Protein AF-A0A7S4JCY1-F1 (afdb_monomer_lite)

Structure (mmCIF, N/CA/C/O backbone):
data_AF-A0A7S4JCY1-F1
#
_entry.id   AF-A0A7S4JCY1-F1
#
loop_
_atom_site.group_PDB
_atom_site.id
_atom_site.type_symbol
_atom_site.label_atom_id
_atom_site.label_alt_id
_atom_site.label_comp_id
_atom_site.label_asym_id
_atom_site.label_entity_id
_atom_site.label_seq_id
_atom_site.pdbx_PDB_ins_code
_atom_site.Cartn_x
_atom_site.Cartn_y
_atom_site.Cartn_z
_atom_site.occupancy
_atom_site.B_iso_or_equiv
_atom_site.auth_seq_id
_atom_site.auth_comp_id
_atom_site.auth_asym_id
_atom_site.auth_atom_id
_atom_site.pdbx_PDB_model_num
ATOM 1 N N . GLY A 1 1 ? 4.802 4.416 25.423 1.00 54.56 1 GLY A N 1
ATOM 2 C CA . GLY A 1 1 ? 5.610 4.887 24.282 1.00 54.56 1 GLY A CA 1
ATOM 3 C C . GLY A 1 1 ? 6.240 6.203 24.664 1.00 54.56 1 GLY A C 1
ATOM 4 O O . GLY A 1 1 ? 5.515 7.076 25.119 1.00 54.56 1 GLY A O 1
ATOM 5 N N . SER A 1 2 ? 7.565 6.316 24.578 1.00 53.69 2 SER A N 1
ATOM 6 C CA . SER A 1 2 ? 8.305 7.545 24.888 1.00 53.69 2 SER A CA 1
ATOM 7 C C . SER A 1 2 ? 7.840 8.673 23.962 1.00 53.69 2 SER A C 1
ATOM 9 O O . SER A 1 2 ? 7.997 8.566 22.747 1.00 53.69 2 SER A O 1
ATOM 11 N N . GLY A 1 3 ? 7.210 9.702 24.529 1.00 54.91 3 GLY A N 1
ATOM 12 C CA . GLY A 1 3 ? 6.519 10.786 23.826 1.00 54.91 3 GLY A CA 1
ATOM 13 C C . GLY A 1 3 ? 7.424 11.729 23.033 1.00 54.91 3 GLY A C 1
ATOM 14 O O . GLY A 1 3 ? 7.543 12.901 23.375 1.00 54.91 3 GLY A O 1
ATOM 15 N N . LEU A 1 4 ? 8.031 11.242 21.951 1.00 55.69 4 LEU A N 1
ATOM 16 C CA . LEU A 1 4 ? 8.579 12.103 20.909 1.00 55.69 4 LEU A CA 1
ATOM 17 C C . LEU A 1 4 ? 7.408 12.731 20.132 1.00 55.69 4 LEU A C 1
ATOM 19 O O . LEU A 1 4 ? 6.511 12.015 19.681 1.00 55.69 4 LEU A O 1
ATOM 23 N N . VAL A 1 5 ? 7.430 14.055 19.954 1.00 60.06 5 VAL A N 1
ATOM 24 C CA . VAL A 1 5 ? 6.411 14.899 19.280 1.00 60.06 5 VAL A CA 1
ATOM 25 C C . VAL A 1 5 ? 6.353 14.653 17.749 1.00 60.06 5 VAL A C 1
ATOM 27 O O . VAL A 1 5 ? 6.169 15.561 16.953 1.00 60.06 5 VAL A O 1
ATOM 30 N N . GLY A 1 6 ? 6.529 13.406 17.300 1.00 63.09 6 GLY A N 1
ATOM 31 C CA . GLY A 1 6 ? 6.527 13.015 15.881 1.00 63.09 6 GLY A CA 1
ATOM 32 C C . GLY A 1 6 ? 5.667 11.796 15.534 1.00 63.09 6 GLY A C 1
ATOM 33 O O . GLY A 1 6 ? 5.532 11.463 14.357 1.00 63.09 6 GLY A O 1
ATOM 34 N N . GLY A 1 7 ? 5.080 11.116 16.527 1.00 74.12 7 GLY A N 1
ATOM 35 C CA . GLY A 1 7 ? 4.321 9.883 16.300 1.00 74.12 7 GLY A CA 1
ATOM 36 C C . GLY A 1 7 ? 5.148 8.772 15.620 1.00 74.12 7 GLY A C 1
ATOM 37 O O . GLY A 1 7 ? 6.359 8.899 15.436 1.00 74.12 7 GLY A O 1
ATOM 38 N N . PRO A 1 8 ? 4.521 7.656 15.215 1.00 79.62 8 PRO A N 1
ATOM 39 C CA . PRO A 1 8 ? 5.209 6.569 14.513 1.00 79.62 8 PRO A CA 1
ATOM 40 C C . PRO A 1 8 ? 5.529 6.902 13.042 1.00 79.62 8 PRO A C 1
ATOM 42 O O . PRO A 1 8 ? 6.025 6.046 12.315 1.00 79.62 8 PRO A O 1
ATOM 45 N N . PHE A 1 9 ? 5.253 8.125 12.582 1.00 82.38 9 PHE A N 1
ATOM 46 C CA . PHE A 1 9 ? 5.329 8.509 11.174 1.00 82.38 9 PHE A CA 1
ATOM 47 C C . PHE A 1 9 ? 6.767 8.513 10.638 1.00 82.38 9 PHE A C 1
ATOM 49 O O . PHE A 1 9 ? 7.077 7.794 9.692 1.00 82.38 9 PHE A O 1
ATOM 56 N N . ALA A 1 10 ? 7.664 9.268 11.279 1.00 88.94 10 ALA A N 1
ATOM 57 C CA . ALA A 1 10 ? 9.070 9.366 10.882 1.00 88.94 10 ALA A CA 1
ATOM 58 C C . ALA A 1 10 ? 9.817 8.014 10.873 1.00 88.94 10 ALA A C 1
ATOM 60 O O . ALA A 1 10 ? 10.457 7.712 9.862 1.00 88.94 10 ALA A O 1
ATOM 61 N N . PRO A 1 11 ? 9.728 7.160 11.919 1.00 89.25 11 PRO A N 1
ATOM 62 C CA . PRO A 1 11 ? 10.391 5.857 11.880 1.00 89.25 11 PRO A CA 1
ATOM 63 C C . PRO A 1 11 ? 9.810 4.937 10.797 1.00 89.25 11 PRO A C 1
ATOM 65 O O . PRO A 1 11 ? 10.555 4.178 10.184 1.00 89.25 11 PRO A O 1
ATOM 68 N N . SER A 1 12 ? 8.511 5.037 10.505 1.00 89.00 12 SER A N 1
ATOM 69 C CA . SER A 1 12 ? 7.861 4.232 9.460 1.00 89.00 12 SER A CA 1
ATOM 70 C C . SER A 1 12 ? 8.239 4.684 8.050 1.00 89.00 12 SER A C 1
ATOM 72 O O . SER A 1 12 ? 8.472 3.846 7.182 1.00 89.00 12 SER A O 1
ATOM 74 N N . LEU A 1 13 ? 8.366 5.997 7.831 1.00 88.94 13 LEU A N 1
ATOM 75 C CA . LEU A 1 13 ? 8.850 6.567 6.574 1.00 88.94 13 LEU A CA 1
ATOM 76 C C . LEU A 1 13 ? 10.294 6.124 6.297 1.00 88.94 13 LEU A C 1
ATOM 78 O O . LEU A 1 13 ? 10.603 5.691 5.189 1.00 88.94 13 LEU A O 1
ATOM 82 N N . PHE A 1 14 ? 11.160 6.179 7.315 1.00 93.44 14 PHE A N 1
ATOM 83 C CA . PHE A 1 14 ? 12.541 5.707 7.207 1.00 93.44 14 PHE A CA 1
ATOM 84 C C . PHE A 1 14 ? 12.601 4.207 6.902 1.00 93.44 14 PHE A C 1
ATOM 86 O O . PHE A 1 14 ? 13.283 3.797 5.964 1.00 93.44 14 PHE A O 1
ATOM 93 N N . LEU A 1 15 ? 11.844 3.393 7.645 1.00 94.56 15 LEU A N 1
ATOM 94 C CA . LEU A 1 15 ? 11.811 1.945 7.451 1.00 94.56 15 LEU A CA 1
ATOM 95 C C . LEU A 1 15 ? 11.326 1.572 6.044 1.00 94.56 15 LEU A C 1
ATOM 97 O O . LEU A 1 15 ? 11.941 0.739 5.381 1.00 94.56 15 LEU A O 1
ATOM 101 N N . GLY A 1 16 ? 10.265 2.222 5.563 1.00 94.31 16 GLY A N 1
ATOM 102 C CA . GLY A 1 16 ? 9.774 2.013 4.207 1.00 94.31 16 GLY A CA 1
ATOM 103 C C . GLY A 1 16 ? 10.752 2.499 3.135 1.00 94.31 16 GLY A C 1
ATOM 104 O O . GLY A 1 16 ? 10.942 1.807 2.138 1.00 94.31 16 GLY A O 1
ATOM 105 N N . GLY A 1 17 ? 11.437 3.625 3.354 1.00 95.69 17 GLY A N 1
ATOM 106 C CA . GLY A 1 17 ? 12.468 4.129 2.445 1.00 95.69 17 GLY A CA 1
ATOM 107 C C . GLY A 1 17 ? 13.642 3.166 2.280 1.00 95.69 17 GLY A C 1
ATOM 108 O O . GLY A 1 17 ? 14.047 2.858 1.158 1.00 95.69 17 GLY A O 1
ATOM 109 N N . VAL A 1 18 ? 14.144 2.627 3.394 1.00 96.88 18 VAL A N 1
ATOM 110 C CA . VAL A 1 18 ? 15.215 1.622 3.392 1.00 96.88 18 VAL A CA 1
ATOM 111 C C . VAL A 1 18 ? 14.751 0.331 2.717 1.00 96.88 18 VAL A C 1
ATOM 113 O O . VAL A 1 18 ? 15.463 -0.195 1.864 1.00 96.88 18 VAL A O 1
ATOM 116 N N . ALA A 1 19 ? 13.546 -0.155 3.030 1.00 95.88 19 ALA A N 1
ATOM 117 C CA . ALA A 1 19 ? 12.989 -1.352 2.400 1.00 95.88 19 ALA A CA 1
ATOM 118 C C . ALA A 1 19 ? 12.835 -1.189 0.875 1.00 95.88 19 ALA A C 1
ATOM 120 O O . ALA A 1 19 ? 13.216 -2.083 0.118 1.00 95.88 19 ALA A O 1
ATOM 121 N N . GLY A 1 20 ? 12.353 -0.030 0.415 1.00 95.25 20 GLY A N 1
ATOM 122 C CA . GLY A 1 20 ? 12.254 0.301 -1.008 1.00 95.25 20 GLY A CA 1
ATOM 123 C C . GLY A 1 20 ? 13.616 0.379 -1.705 1.00 95.25 20 GLY A C 1
ATOM 124 O O . GLY A 1 20 ? 13.777 -0.128 -2.815 1.00 95.25 20 GLY A O 1
ATOM 125 N N . GLY A 1 21 ? 14.628 0.939 -1.037 1.00 94.69 21 GLY A N 1
ATOM 126 C CA . GLY A 1 21 ? 16.000 0.972 -1.547 1.00 94.69 21 GLY A CA 1
ATOM 127 C C . GLY A 1 21 ? 16.645 -0.415 -1.648 1.00 94.69 21 GLY A C 1
ATOM 128 O O . GLY A 1 21 ? 17.308 -0.719 -2.641 1.00 94.69 21 GLY A O 1
ATOM 129 N N . ILE A 1 22 ? 16.423 -1.290 -0.662 1.00 96.19 22 ILE A N 1
ATOM 130 C CA . ILE A 1 22 ? 16.871 -2.691 -0.719 1.00 96.19 22 ILE A CA 1
ATOM 131 C C . ILE A 1 22 ? 16.200 -3.404 -1.895 1.00 96.19 22 ILE A C 1
ATOM 133 O O . ILE A 1 22 ? 16.882 -4.057 -2.682 1.00 96.19 22 ILE A O 1
ATOM 137 N N . PHE A 1 23 ? 14.886 -3.233 -2.055 1.00 92.88 23 PHE A N 1
ATOM 138 C CA . PHE A 1 23 ? 14.138 -3.834 -3.155 1.00 92.88 23 PHE A CA 1
ATOM 139 C C . PHE A 1 23 ? 14.686 -3.412 -4.525 1.00 92.88 23 PHE A C 1
ATOM 141 O O . PHE A 1 23 ? 14.929 -4.274 -5.368 1.00 92.88 23 PHE A O 1
ATOM 148 N N . HIS A 1 24 ? 14.971 -2.121 -4.728 1.00 93.31 24 HIS A N 1
ATOM 149 C CA . HIS A 1 24 ? 15.590 -1.641 -5.966 1.00 93.31 24 HIS A CA 1
ATOM 150 C C . HIS A 1 24 ? 16.919 -2.341 -6.261 1.00 93.31 24 HIS A C 1
ATOM 152 O O . HIS A 1 24 ? 17.108 -2.820 -7.372 1.00 93.31 24 HIS A O 1
ATOM 158 N N . ASN A 1 25 ? 17.818 -2.436 -5.275 1.00 91.88 25 ASN A N 1
ATOM 159 C CA . ASN A 1 25 ? 19.132 -3.063 -5.457 1.00 91.88 25 ASN A CA 1
ATOM 160 C C . ASN A 1 25 ? 19.038 -4.568 -5.748 1.00 91.88 25 ASN A C 1
ATOM 162 O O . ASN A 1 25 ? 19.796 -5.091 -6.562 1.00 91.88 25 ASN A O 1
ATOM 166 N N . VAL A 1 26 ? 18.104 -5.272 -5.103 1.00 93.19 26 VAL A N 1
ATOM 167 C CA . VAL A 1 26 ? 17.876 -6.702 -5.356 1.00 93.19 26 VAL A CA 1
ATOM 168 C C . VAL A 1 26 ? 17.330 -6.918 -6.765 1.00 93.19 26 VAL A C 1
ATOM 170 O O . VAL A 1 26 ? 17.825 -7.781 -7.486 1.00 93.19 26 VAL A O 1
ATOM 173 N N . VAL A 1 27 ? 16.341 -6.124 -7.181 1.00 89.56 27 VAL A N 1
ATOM 174 C CA . VAL A 1 27 ? 15.722 -6.240 -8.508 1.00 89.56 27 VAL A CA 1
ATOM 175 C C . VAL A 1 27 ? 16.693 -5.827 -9.610 1.00 89.56 27 VAL A C 1
ATOM 177 O O . VAL A 1 27 ? 16.816 -6.544 -10.600 1.00 89.56 27 VAL A O 1
ATOM 180 N N . SER A 1 28 ? 17.419 -4.721 -9.442 1.00 88.31 28 SER A N 1
ATOM 181 C CA . SER A 1 28 ? 18.412 -4.271 -10.420 1.00 88.31 28 SER A CA 1
ATOM 182 C C . SER A 1 28 ? 19.570 -5.263 -10.545 1.00 88.31 28 SER A C 1
ATOM 184 O O . SER A 1 28 ? 19.974 -5.589 -11.661 1.00 88.31 28 SER A O 1
ATOM 186 N N . GLY A 1 29 ? 20.040 -5.825 -9.426 1.00 87.69 29 GLY A N 1
ATOM 187 C CA . GLY A 1 29 ? 21.041 -6.890 -9.413 1.00 87.69 29 GLY A CA 1
ATOM 188 C C . GLY A 1 29 ? 20.553 -8.174 -10.089 1.00 87.69 29 GLY A C 1
ATOM 189 O O . GLY A 1 29 ? 21.272 -8.749 -10.905 1.00 87.69 29 GLY A O 1
ATOM 190 N N . ALA A 1 30 ? 19.318 -8.601 -9.814 1.00 86.81 30 ALA A N 1
ATOM 191 C CA . ALA A 1 30 ? 18.726 -9.790 -10.424 1.00 86.81 30 ALA A CA 1
ATOM 192 C C . ALA A 1 30 ? 18.520 -9.624 -11.939 1.00 86.81 30 ALA A C 1
ATOM 194 O O . ALA A 1 30 ? 18.900 -10.504 -12.710 1.00 86.81 30 ALA A O 1
ATOM 195 N N . LEU A 1 31 ? 17.981 -8.485 -12.388 1.00 84.88 31 LEU A N 1
ATOM 196 C CA . LEU A 1 31 ? 17.832 -8.192 -13.819 1.00 84.88 31 LEU A CA 1
ATOM 197 C C . LEU A 1 31 ? 19.194 -8.074 -14.513 1.00 84.88 31 LEU A C 1
ATOM 199 O O . LEU A 1 31 ? 19.329 -8.503 -15.660 1.00 84.88 31 LEU A O 1
ATOM 203 N N . GLY A 1 32 ? 20.200 -7.530 -13.821 1.00 83.31 32 GLY A N 1
ATOM 204 C CA . GLY A 1 32 ? 21.580 -7.471 -14.300 1.00 83.31 32 GLY A CA 1
ATOM 205 C C . GLY A 1 32 ? 22.177 -8.860 -14.499 1.00 83.31 32 GLY A C 1
ATOM 206 O O . GLY A 1 32 ? 22.761 -9.129 -15.545 1.00 83.31 32 GLY A O 1
ATOM 207 N N . ALA A 1 33 ? 21.958 -9.770 -13.547 1.00 82.12 33 ALA A N 1
ATOM 208 C CA . ALA A 1 33 ? 22.422 -11.153 -13.631 1.00 82.12 33 ALA A CA 1
ATOM 209 C C . ALA A 1 33 ? 21.768 -11.940 -14.781 1.00 82.12 33 ALA A C 1
ATOM 211 O O . ALA A 1 33 ? 22.402 -12.812 -15.368 1.00 82.12 33 ALA A O 1
ATOM 212 N N . VAL A 1 34 ? 20.517 -11.620 -15.125 1.00 82.50 34 VAL A N 1
ATOM 213 C CA . VAL A 1 34 ? 19.780 -12.239 -16.244 1.00 82.50 34 VAL A CA 1
ATOM 214 C C . VAL A 1 34 ? 20.075 -11.539 -17.587 1.00 82.50 34 VAL A C 1
ATOM 216 O O . VAL A 1 34 ? 19.702 -12.041 -18.644 1.00 82.50 34 VAL A O 1
ATOM 219 N N . GLY A 1 35 ? 20.777 -10.400 -17.580 1.00 76.81 35 GLY A N 1
ATOM 220 C CA . GLY A 1 35 ? 21.160 -9.665 -18.792 1.00 76.81 35 GLY A CA 1
ATOM 221 C C . GLY A 1 35 ? 20.004 -8.940 -19.492 1.00 76.81 35 GLY A C 1
ATOM 222 O O . GLY A 1 35 ? 20.134 -8.542 -20.646 1.00 76.81 35 GLY A O 1
ATOM 223 N N . VAL A 1 36 ? 18.873 -8.755 -18.808 1.00 76.94 36 VAL A N 1
ATOM 224 C CA . VAL A 1 36 ? 17.649 -8.125 -19.346 1.00 76.94 36 VAL A CA 1
ATOM 225 C C . VAL A 1 36 ? 17.469 -6.678 -18.879 1.00 76.94 36 VAL A C 1
ATOM 227 O O . VAL A 1 36 ? 16.411 -6.085 -19.078 1.00 76.94 36 VAL A O 1
ATOM 230 N N . THR A 1 37 ? 18.495 -6.077 -18.275 1.00 69.00 37 THR A N 1
ATOM 231 C CA . THR A 1 37 ? 18.471 -4.680 -17.800 1.00 69.00 37 THR A CA 1
ATOM 232 C C . THR A 1 37 ? 18.137 -3.668 -18.892 1.00 69.00 37 THR A C 1
ATOM 234 O O . THR A 1 37 ? 17.526 -2.651 -18.595 1.00 69.00 37 THR A O 1
ATOM 237 N N . SER A 1 38 ? 18.487 -3.937 -20.151 1.00 64.38 38 SER A N 1
ATOM 23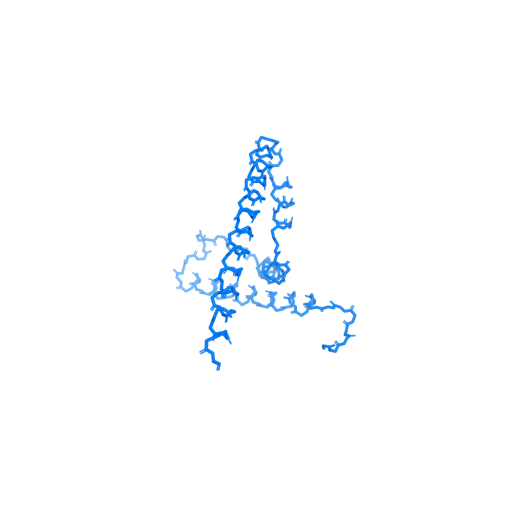8 C CA . SER A 1 38 ? 18.142 -3.078 -21.293 1.00 64.38 38 SER A CA 1
ATOM 239 C C . SER A 1 38 ? 16.710 -3.272 -21.806 1.00 64.38 38 SER A C 1
ATOM 241 O O . SER A 1 38 ? 16.198 -2.408 -22.513 1.00 64.38 38 SER A O 1
ATOM 243 N N . ALA A 1 39 ? 16.061 -4.387 -21.459 1.00 67.31 39 ALA A N 1
ATOM 244 C CA . ALA A 1 39 ? 14.694 -4.701 -21.872 1.00 67.31 39 ALA A CA 1
ATOM 245 C C . ALA A 1 39 ? 13.641 -4.164 -20.889 1.00 67.31 39 ALA A C 1
ATOM 247 O O . ALA A 1 39 ? 12.475 -4.025 -21.257 1.00 67.31 39 ALA A O 1
ATOM 248 N N . PHE A 1 40 ? 14.037 -3.856 -19.650 1.00 73.06 40 PHE A N 1
ATOM 249 C CA . PHE A 1 40 ? 13.140 -3.368 -18.608 1.00 73.06 40 PHE A CA 1
ATOM 250 C C . PHE A 1 40 ? 13.621 -2.016 -18.075 1.00 73.06 40 PHE A C 1
ATOM 252 O O . PHE A 1 40 ? 14.677 -1.922 -17.454 1.00 73.06 40 PHE A O 1
ATOM 259 N N . ALA A 1 41 ? 12.833 -0.963 -18.290 1.00 75.25 41 ALA A N 1
ATOM 260 C CA . ALA A 1 41 ? 13.110 0.351 -17.721 1.00 75.25 41 ALA A CA 1
ATOM 261 C C . ALA A 1 41 ? 12.793 0.338 -16.215 1.00 75.25 41 ALA A C 1
ATOM 263 O O . ALA A 1 41 ? 11.636 0.444 -15.809 1.00 75.25 41 ALA A O 1
ATOM 264 N N . ILE A 1 42 ? 13.821 0.173 -15.381 1.00 81.44 42 ILE A N 1
ATOM 265 C CA . ILE A 1 42 ? 13.701 0.259 -13.922 1.00 81.44 42 ILE A CA 1
ATOM 266 C C . ILE A 1 42 ? 13.809 1.734 -13.522 1.00 81.44 42 ILE A C 1
ATOM 268 O O . ILE A 1 42 ? 14.764 2.407 -13.898 1.00 81.44 42 ILE A O 1
ATOM 272 N N . ALA A 1 43 ? 12.844 2.236 -12.750 1.00 85.19 43 ALA A N 1
ATOM 273 C CA . ALA A 1 43 ? 12.915 3.587 -12.194 1.00 85.19 43 ALA A CA 1
ATOM 274 C C . ALA A 1 43 ? 14.079 3.730 -11.195 1.00 85.19 43 ALA A C 1
ATOM 276 O O . ALA A 1 43 ? 14.459 2.763 -10.531 1.00 85.19 43 ALA A O 1
ATOM 277 N N . ASP A 1 44 ? 14.601 4.946 -11.039 1.00 88.69 44 ASP A N 1
ATOM 278 C CA . ASP A 1 44 ? 15.758 5.211 -10.181 1.00 88.69 44 ASP A CA 1
ATOM 279 C C . ASP A 1 44 ? 15.537 4.812 -8.707 1.00 88.69 44 ASP A C 1
ATOM 281 O O . ASP A 1 44 ? 14.409 4.701 -8.203 1.00 88.69 44 ASP A O 1
ATOM 285 N N . LEU A 1 45 ? 16.645 4.640 -7.981 1.00 91.25 45 LEU A N 1
ATOM 286 C CA . LEU A 1 45 ? 16.664 4.310 -6.553 1.00 91.25 45 LEU A CA 1
ATOM 287 C C . LEU A 1 45 ? 15.784 5.240 -5.680 1.00 91.25 45 LEU A C 1
ATOM 289 O O . LEU A 1 45 ? 15.059 4.717 -4.827 1.00 91.25 45 LEU A O 1
ATOM 293 N N . PRO A 1 46 ? 15.759 6.580 -5.874 1.00 92.62 46 PRO A N 1
ATOM 294 C CA . PRO A 1 46 ? 14.903 7.467 -5.086 1.00 92.62 46 PRO A CA 1
ATOM 295 C C . PRO A 1 46 ? 13.411 7.181 -5.273 1.00 92.62 46 PRO A C 1
ATOM 297 O O . PRO A 1 46 ? 12.651 7.273 -4.311 1.00 92.62 46 PRO A O 1
ATOM 300 N N . ALA A 1 47 ? 12.989 6.783 -6.478 1.00 91.12 47 ALA A N 1
ATOM 301 C CA . ALA A 1 47 ? 11.592 6.459 -6.752 1.00 91.12 47 ALA A CA 1
ATOM 302 C C . ALA A 1 47 ? 11.151 5.218 -5.962 1.00 91.12 47 ALA A C 1
ATOM 304 O O . ALA A 1 47 ? 10.099 5.220 -5.325 1.00 91.12 47 ALA A O 1
ATOM 305 N N . HIS A 1 48 ? 11.991 4.183 -5.916 1.00 91.31 48 HIS A N 1
ATOM 306 C CA . HIS A 1 48 ? 11.708 2.972 -5.146 1.00 91.31 48 HIS A CA 1
ATOM 307 C C . HIS A 1 48 ? 11.733 3.214 -3.633 1.00 91.31 48 HIS A C 1
ATOM 309 O O . HIS A 1 48 ? 10.894 2.671 -2.914 1.00 91.31 48 HIS A O 1
ATOM 315 N N . ALA A 1 49 ? 12.639 4.066 -3.143 1.00 93.62 49 ALA A N 1
ATOM 316 C CA . ALA A 1 49 ? 12.640 4.491 -1.746 1.00 93.62 49 ALA A CA 1
ATOM 317 C C . ALA A 1 49 ? 11.337 5.230 -1.378 1.00 93.62 49 ALA A C 1
ATOM 319 O O . ALA A 1 49 ? 10.726 4.931 -0.353 1.00 93.62 49 ALA A O 1
ATOM 320 N N . MET A 1 50 ? 10.852 6.138 -2.233 1.00 92.25 50 MET A N 1
ATOM 321 C CA . MET A 1 50 ? 9.571 6.828 -2.020 1.00 92.25 50 MET A CA 1
ATOM 322 C C . MET A 1 50 ? 8.380 5.860 -2.011 1.00 92.25 50 MET A C 1
ATOM 324 O O . MET A 1 50 ? 7.519 5.963 -1.138 1.00 92.25 50 MET A O 1
ATOM 328 N N . VAL A 1 51 ? 8.343 4.892 -2.933 1.00 92.25 51 VAL A N 1
ATOM 329 C CA . VAL A 1 51 ? 7.285 3.866 -2.988 1.00 92.25 51 VAL A CA 1
ATOM 330 C C . VAL A 1 51 ? 7.293 2.992 -1.733 1.00 92.25 51 VAL A C 1
ATOM 332 O O . VAL A 1 51 ? 6.239 2.762 -1.141 1.00 92.25 51 VAL A O 1
ATOM 335 N N . GLY A 1 52 ? 8.467 2.543 -1.281 1.00 92.62 52 GLY A N 1
ATOM 336 C CA . GLY A 1 52 ? 8.592 1.763 -0.049 1.00 92.62 52 GLY A CA 1
ATOM 337 C C . GLY A 1 52 ? 8.131 2.547 1.183 1.00 92.62 52 GLY A C 1
ATOM 338 O O . GLY A 1 52 ? 7.377 2.025 2.007 1.00 92.62 52 GLY A O 1
ATOM 339 N N . ALA A 1 53 ? 8.504 3.827 1.277 1.00 93.12 53 ALA A N 1
ATOM 340 C CA . ALA A 1 53 ? 8.046 4.727 2.331 1.00 93.12 53 ALA A CA 1
ATOM 341 C C . ALA A 1 53 ? 6.514 4.885 2.317 1.00 93.12 53 ALA A C 1
ATOM 343 O O . ALA A 1 53 ? 5.867 4.707 3.350 1.00 93.12 53 ALA A O 1
ATOM 344 N N . ALA A 1 54 ? 5.919 5.130 1.146 1.00 87.94 54 ALA A N 1
ATOM 345 C CA . ALA A 1 54 ? 4.471 5.245 0.980 1.00 87.94 54 ALA A CA 1
ATOM 346 C C . ALA A 1 54 ? 3.728 3.944 1.337 1.00 87.94 54 ALA A C 1
ATOM 348 O O . ALA A 1 54 ? 2.700 3.993 2.010 1.00 87.94 54 ALA A O 1
ATOM 349 N N . SER A 1 55 ? 4.262 2.781 0.950 1.00 88.50 55 SER A N 1
ATOM 350 C CA . SER A 1 55 ? 3.667 1.470 1.238 1.00 88.50 55 SER A CA 1
ATOM 351 C C . SER A 1 55 ? 3.587 1.184 2.739 1.00 88.50 55 SER A C 1
ATOM 353 O O . SER A 1 55 ? 2.560 0.709 3.225 1.00 88.50 55 SER A O 1
ATOM 355 N N . VAL A 1 56 ? 4.656 1.471 3.489 1.00 88.81 56 VAL A N 1
ATOM 356 C CA . VAL A 1 56 ? 4.674 1.252 4.944 1.00 88.81 56 VAL A CA 1
ATOM 357 C C . VAL A 1 56 ? 3.709 2.208 5.645 1.00 88.81 56 VAL A C 1
ATOM 359 O O . VAL A 1 56 ? 2.963 1.779 6.526 1.00 88.81 56 VAL A O 1
ATOM 362 N N . LEU A 1 57 ? 3.643 3.474 5.217 1.00 83.12 57 LEU A N 1
ATOM 363 C CA . LEU A 1 57 ? 2.662 4.424 5.747 1.00 83.12 57 LEU A CA 1
ATOM 364 C C . LEU A 1 57 ? 1.220 3.994 5.435 1.00 83.12 57 LEU A C 1
ATOM 366 O O . LEU A 1 57 ? 0.370 4.033 6.322 1.00 83.12 57 LEU A O 1
ATOM 370 N N . ALA A 1 58 ? 0.937 3.530 4.216 1.00 80.19 58 ALA A N 1
ATOM 371 C CA . ALA A 1 58 ? -0.392 3.059 3.826 1.00 80.19 58 ALA A CA 1
ATOM 372 C C . ALA A 1 58 ? -0.859 1.852 4.662 1.00 80.19 58 ALA A C 1
ATOM 374 O O . ALA A 1 58 ? -2.023 1.796 5.069 1.00 80.19 58 ALA A O 1
ATOM 375 N N . GLY A 1 59 ? 0.050 0.917 4.962 1.00 78.06 59 GLY A N 1
ATOM 376 C CA . GLY A 1 59 ? -0.222 -0.226 5.836 1.00 78.06 59 GLY A CA 1
ATOM 377 C C . GLY A 1 59 ? -0.447 0.174 7.296 1.00 78.06 59 GLY A C 1
ATOM 378 O O . GLY A 1 59 ? -1.354 -0.347 7.943 1.00 78.06 59 GLY A O 1
ATOM 379 N N . LEU A 1 60 ? 0.330 1.136 7.802 1.00 74.50 60 LEU A N 1
ATOM 380 C CA . LEU A 1 60 ? 0.240 1.595 9.189 1.00 74.50 60 LEU A CA 1
ATOM 381 C C . LEU A 1 60 ? -1.026 2.416 9.458 1.00 74.50 60 LEU A C 1
ATOM 383 O O . LEU A 1 60 ? -1.667 2.247 10.492 1.00 74.50 60 LEU A O 1
ATOM 387 N N . PHE A 1 61 ? -1.396 3.292 8.523 1.00 70.88 61 PHE A N 1
ATOM 388 C CA . PHE A 1 61 ? -2.571 4.152 8.659 1.00 70.88 61 PHE A CA 1
ATOM 389 C C . PHE A 1 61 ? -3.855 3.515 8.144 1.00 70.88 61 PHE A C 1
ATOM 391 O O . PHE A 1 61 ? -4.908 4.121 8.316 1.00 70.88 61 PHE A O 1
ATOM 398 N N . ARG A 1 62 ? -3.776 2.299 7.574 1.00 59.00 62 ARG A N 1
ATOM 399 C CA . ARG A 1 62 ? -4.916 1.493 7.125 1.00 59.00 62 ARG A CA 1
ATOM 400 C C . ARG A 1 62 ? -5.838 2.365 6.273 1.00 59.00 62 ARG A C 1
ATOM 402 O O . ARG A 1 62 ? -6.852 2.862 6.745 1.00 59.00 62 ARG A O 1
ATOM 409 N N . ALA A 1 63 ? -5.429 2.570 5.022 1.00 62.31 63 ALA A N 1
ATOM 410 C CA . ALA A 1 63 ? -5.918 3.609 4.117 1.00 62.31 63 ALA A CA 1
ATOM 411 C C . ALA A 1 63 ? -7.069 3.215 3.144 1.00 62.31 63 ALA A C 1
ATOM 413 O O . ALA A 1 63 ? -6.889 3.356 1.937 1.00 62.31 63 ALA A O 1
ATOM 414 N N . PRO A 1 64 ? -8.279 2.799 3.581 1.00 54.19 64 PRO A N 1
ATOM 415 C CA . PRO A 1 64 ? -9.472 2.859 2.735 1.00 54.19 64 PRO A CA 1
ATOM 416 C C . PRO A 1 64 ? -9.903 4.298 2.416 1.00 54.19 64 PRO A C 1
ATOM 418 O O . PRO A 1 64 ? -10.292 4.578 1.291 1.00 54.19 64 PRO A O 1
ATOM 421 N N . LEU A 1 65 ? -9.798 5.238 3.367 1.00 60.28 65 LEU A N 1
ATOM 422 C CA . LEU A 1 65 ? -10.241 6.627 3.151 1.00 60.28 65 LEU A CA 1
ATOM 423 C C . LEU A 1 65 ? -9.315 7.404 2.208 1.00 60.28 65 LEU A C 1
ATOM 425 O O . LEU A 1 65 ? -9.780 8.172 1.368 1.00 60.28 65 LEU A O 1
ATOM 429 N N . THR A 1 66 ? -8.009 7.157 2.291 1.00 62.81 66 THR A N 1
ATOM 430 C CA . THR A 1 66 ? -7.028 7.739 1.371 1.00 62.81 66 THR A CA 1
ATOM 431 C C . THR A 1 66 ? -7.129 7.109 -0.015 1.00 62.81 66 THR A C 1
ATOM 433 O O . THR A 1 66 ? -6.976 7.825 -0.995 1.00 62.81 66 THR A O 1
ATOM 436 N N . ALA A 1 67 ? -7.457 5.813 -0.111 1.00 54.62 67 ALA A N 1
ATOM 437 C CA . ALA A 1 67 ? -7.731 5.145 -1.383 1.00 54.62 67 ALA A CA 1
ATOM 438 C C . ALA A 1 67 ? -8.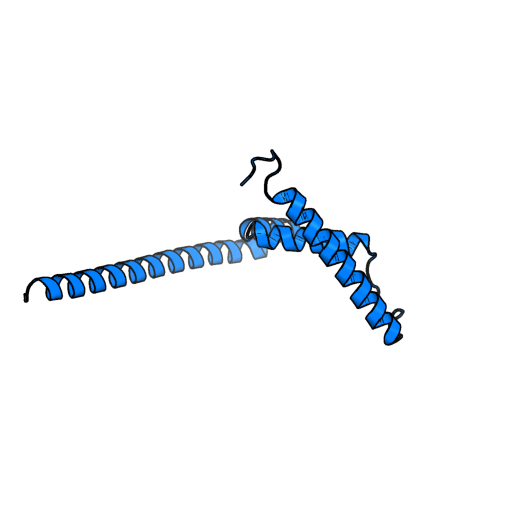980 5.709 -2.081 1.00 54.62 67 ALA A C 1
ATOM 440 O O . ALA A 1 67 ? -8.934 5.921 -3.287 1.00 54.62 67 ALA A O 1
ATOM 441 N N . SER A 1 68 ? -10.049 6.040 -1.346 1.00 59.03 68 SER A N 1
ATOM 442 C CA . SER A 1 68 ? -11.226 6.723 -1.910 1.00 59.03 68 SER A CA 1
ATOM 443 C C . SER A 1 68 ? -10.892 8.112 -2.474 1.00 59.03 68 SER A C 1
ATOM 445 O O . SER A 1 68 ? -11.395 8.479 -3.532 1.00 59.03 68 SER A O 1
ATOM 447 N N . LEU A 1 69 ? -10.013 8.873 -1.811 1.00 63.28 69 LEU A N 1
ATOM 448 C CA . LEU A 1 69 ? -9.564 10.192 -2.285 1.00 63.28 69 LEU A CA 1
ATOM 449 C C . LEU A 1 69 ? -8.586 10.098 -3.468 1.00 63.28 69 LEU A C 1
ATOM 451 O O . LEU A 1 69 ? -8.706 10.860 -4.420 1.00 63.28 69 LEU A O 1
ATOM 455 N N . LEU A 1 70 ? -7.663 9.132 -3.457 1.00 59.00 70 LEU A N 1
ATOM 456 C CA . LEU A 1 70 ? -6.751 8.857 -4.578 1.00 59.00 70 LEU A CA 1
ATOM 457 C C . LEU A 1 70 ? -7.498 8.349 -5.819 1.00 59.00 70 LEU A C 1
ATOM 459 O O . LEU A 1 70 ? -7.144 8.709 -6.938 1.00 59.00 70 LEU A O 1
ATOM 463 N N . LEU A 1 71 ? -8.547 7.545 -5.623 1.00 58.50 71 LEU A N 1
ATOM 464 C CA . LEU A 1 71 ? -9.425 7.065 -6.688 1.00 58.50 71 LEU A CA 1
ATOM 465 C C . LEU A 1 71 ? -10.232 8.216 -7.312 1.00 58.50 71 LEU A C 1
ATOM 467 O O . LEU A 1 71 ? -10.366 8.256 -8.534 1.00 58.50 71 LEU A O 1
ATOM 471 N N . PHE A 1 72 ? -10.702 9.171 -6.500 1.00 60.31 72 PHE A N 1
ATOM 472 C CA . PHE A 1 72 ? -11.351 10.406 -6.962 1.00 60.31 72 PHE A CA 1
ATOM 473 C C . PHE A 1 72 ? -10.393 11.293 -7.776 1.00 60.31 72 PHE A C 1
ATOM 475 O O . PHE A 1 72 ? -10.745 11.764 -8.856 1.00 60.31 72 PHE A O 1
ATOM 482 N N . GLU A 1 73 ? -9.161 11.470 -7.291 1.00 68.00 73 GLU A N 1
ATOM 483 C CA . GLU A 1 73 ? -8.140 12.314 -7.926 1.00 68.00 73 GLU A CA 1
ATOM 484 C C . GLU A 1 73 ? -7.639 11.735 -9.267 1.00 68.00 73 GLU A C 1
ATOM 486 O O . GLU A 1 73 ? -7.433 12.478 -10.228 1.00 68.00 73 GLU A O 1
ATOM 491 N N . LEU A 1 74 ? -7.467 10.407 -9.360 1.00 57.62 74 LEU A N 1
ATOM 492 C CA . LEU A 1 74 ? -6.920 9.728 -10.545 1.00 57.62 74 LEU A CA 1
ATOM 493 C C . LEU A 1 74 ? -7.935 9.486 -11.666 1.00 57.62 74 LEU A C 1
ATOM 495 O O . LEU A 1 74 ? -7.535 9.439 -12.828 1.00 57.62 74 LEU A O 1
ATOM 499 N N . THR A 1 75 ? -9.222 9.297 -11.359 1.00 61.53 75 THR A N 1
ATOM 500 C CA . THR A 1 75 ? -10.195 8.924 -12.400 1.00 61.53 75 THR A CA 1
ATOM 501 C C . THR A 1 75 ? -10.723 10.114 -13.191 1.00 61.53 75 THR A C 1
ATOM 503 O O . THR A 1 75 ? -10.958 9.950 -14.383 1.00 61.53 75 THR A O 1
ATOM 506 N N . ARG A 1 76 ? -10.896 11.304 -12.584 1.00 57.31 76 ARG A N 1
ATOM 507 C CA . ARG A 1 76 ? -11.508 12.502 -13.220 1.00 57.31 76 ARG A CA 1
ATOM 508 C C . ARG A 1 76 ? -12.777 12.211 -14.051 1.00 57.31 76 ARG A C 1
ATOM 510 O O . ARG A 1 76 ? -13.165 13.017 -14.894 1.00 57.31 76 ARG A O 1
ATOM 517 N N . ASP A 1 77 ? -13.433 11.083 -13.793 1.00 57.00 77 ASP A N 1
ATOM 518 C CA . ASP A 1 77 ? -14.568 10.571 -14.546 1.00 57.00 77 ASP A CA 1
ATOM 519 C C . ASP A 1 77 ? -15.723 10.346 -13.573 1.00 57.00 77 ASP A C 1
ATOM 521 O O . ASP A 1 77 ? -15.740 9.431 -12.742 1.00 57.00 77 ASP A O 1
ATOM 525 N N . TYR A 1 78 ? -16.699 11.242 -13.668 1.00 56.22 78 TYR A N 1
ATOM 526 C CA . TYR A 1 78 ? -17.875 11.278 -12.813 1.00 56.22 78 TYR A CA 1
ATOM 527 C C . TYR A 1 78 ? -18.766 10.031 -12.973 1.00 56.22 78 TYR A C 1
ATOM 529 O O . TYR A 1 78 ? -19.593 9.769 -12.097 1.00 56.22 78 TYR A O 1
ATOM 537 N N . ALA A 1 79 ? -18.587 9.227 -14.030 1.00 63.12 79 ALA A N 1
ATOM 538 C CA . ALA A 1 79 ? -19.378 8.020 -14.271 1.00 63.12 79 ALA A CA 1
ATOM 539 C C . ALA A 1 79 ? -19.093 6.887 -13.267 1.00 63.12 79 ALA A C 1
ATOM 541 O O . ALA A 1 79 ? -19.980 6.081 -12.986 1.00 63.12 79 ALA A O 1
ATOM 542 N N . VAL A 1 80 ? -17.890 6.835 -12.684 1.00 60.88 80 VAL A N 1
ATOM 543 C CA . VAL A 1 80 ? -17.488 5.782 -11.727 1.00 60.88 80 VAL A CA 1
ATOM 544 C C . VAL A 1 80 ? -17.898 6.131 -10.287 1.00 60.88 80 VAL A C 1
ATOM 546 O O . VAL A 1 80 ? -18.026 5.259 -9.426 1.00 60.88 80 VAL A O 1
ATOM 549 N N . LEU A 1 81 ? -18.195 7.405 -10.025 1.00 61.44 81 LEU A N 1
ATOM 550 C CA . LEU A 1 81 ? -18.552 7.900 -8.697 1.00 61.44 81 LEU A CA 1
ATOM 551 C C . LEU A 1 81 ? -19.927 7.400 -8.218 1.00 61.44 81 LEU A C 1
ATOM 553 O O . LEU A 1 81 ? -20.093 7.037 -7.054 1.00 61.44 81 LEU A O 1
ATOM 557 N N . LEU A 1 82 ? -20.905 7.351 -9.127 1.00 67.19 82 LEU A N 1
ATOM 558 C CA . LEU A 1 82 ? -22.263 6.856 -8.867 1.00 67.19 82 LEU A CA 1
ATOM 559 C C . LEU A 1 82 ? -22.294 5.379 -8.420 1.00 67.19 82 LEU A C 1
ATOM 561 O O . LEU A 1 82 ? -22.858 5.098 -7.358 1.00 67.19 82 LEU A O 1
ATOM 565 N N . PRO A 1 83 ? -21.676 4.428 -9.150 1.00 67.75 83 PRO A N 1
ATOM 566 C CA . PRO A 1 83 ? -21.625 3.033 -8.716 1.00 67.75 83 PRO A CA 1
ATOM 567 C C . PRO A 1 83 ? -20.791 2.831 -7.440 1.00 67.75 83 PRO A C 1
ATOM 569 O O . PRO A 1 83 ? -21.101 1.937 -6.654 1.00 67.75 83 PRO A O 1
ATOM 572 N N . PHE A 1 84 ? -19.794 3.681 -7.167 1.00 68.94 84 PHE A N 1
ATOM 573 C CA . PHE A 1 84 ? -19.037 3.625 -5.911 1.00 68.94 84 PHE A CA 1
ATOM 574 C C . PHE A 1 84 ? -19.874 4.048 -4.695 1.00 68.94 84 PHE A C 1
ATOM 576 O O . PHE A 1 84 ? -19.876 3.354 -3.679 1.00 68.94 84 PHE A O 1
ATOM 583 N N . MET A 1 85 ? -20.641 5.137 -4.798 1.00 71.44 85 MET A N 1
ATOM 584 C CA . MET A 1 85 ? -21.565 5.550 -3.732 1.00 71.44 85 MET A CA 1
ATOM 585 C C . MET A 1 85 ? -22.636 4.482 -3.473 1.00 71.44 85 MET A C 1
ATOM 587 O O . MET A 1 85 ? -22.931 4.175 -2.319 1.00 71.44 85 MET A O 1
ATOM 591 N N . ALA A 1 86 ? -23.147 3.840 -4.529 1.00 74.62 86 ALA A N 1
ATOM 592 C CA . ALA A 1 86 ? -24.049 2.697 -4.392 1.00 74.62 86 ALA A CA 1
ATOM 593 C C . ALA A 1 86 ? -23.376 1.518 -3.665 1.00 74.62 86 ALA A C 1
ATOM 595 O O . ALA A 1 86 ? -23.970 0.928 -2.764 1.00 74.62 86 ALA A O 1
ATOM 596 N N . SER A 1 87 ? -22.113 1.217 -3.984 1.00 76.56 87 SER A N 1
ATOM 597 C CA . SER A 1 87 ? -21.335 0.199 -3.270 1.00 76.56 87 SER A CA 1
ATOM 598 C C . SER A 1 87 ? -21.133 0.542 -1.790 1.00 76.56 87 SER A C 1
ATOM 600 O O . SER A 1 87 ? -21.144 -0.364 -0.959 1.00 76.56 87 SER A O 1
ATOM 602 N N . GLY A 1 88 ? -20.962 1.822 -1.447 1.00 74.44 88 GLY A N 1
ATOM 603 C CA . GLY A 1 88 ? -20.861 2.281 -0.059 1.00 74.44 88 GLY A CA 1
ATOM 604 C C . GLY A 1 88 ? -22.134 2.007 0.744 1.00 74.44 88 GLY A C 1
ATOM 605 O O . GLY A 1 88 ? -22.055 1.490 1.855 1.00 74.44 88 GLY A O 1
ATOM 606 N N . VAL A 1 89 ? -23.305 2.262 0.152 1.00 83.00 89 VAL A N 1
ATOM 607 C CA . VAL A 1 89 ? -24.611 1.961 0.768 1.00 83.00 89 VAL A CA 1
ATOM 608 C C . VAL A 1 89 ? -24.824 0.453 0.929 1.00 83.00 89 VAL A C 1
ATOM 610 O O . VAL A 1 89 ? -25.319 -0.006 1.956 1.00 83.00 89 VAL A O 1
ATOM 613 N N . VAL A 1 90 ? -24.418 -0.350 -0.059 1.00 82.06 90 VAL A N 1
ATOM 614 C CA . VAL A 1 90 ? -24.485 -1.816 0.059 1.00 82.06 90 VAL A CA 1
ATOM 615 C C . VAL A 1 90 ? -23.582 -2.305 1.193 1.00 82.06 90 VAL A C 1
ATOM 617 O O . VAL A 1 90 ? -23.997 -3.147 1.985 1.00 82.06 90 VAL A O 1
ATOM 620 N N . ALA A 1 91 ? -22.374 -1.755 1.317 1.00 75.50 91 ALA A N 1
ATOM 621 C CA . ALA A 1 91 ? -21.452 -2.114 2.387 1.00 75.50 91 ALA A CA 1
ATOM 622 C C . ALA A 1 91 ? -21.983 -1.735 3.779 1.00 75.50 91 ALA A C 1
ATOM 624 O O . ALA A 1 91 ? -21.834 -2.534 4.702 1.00 75.50 91 ALA A O 1
ATOM 625 N N . SER A 1 92 ? -22.633 -0.574 3.936 1.00 80.38 92 SER A N 1
ATOM 626 C CA . SER A 1 92 ? -23.234 -0.188 5.221 1.00 80.38 92 SER A CA 1
ATOM 627 C C . SER A 1 92 ? -24.387 -1.112 5.603 1.00 80.38 92 SER A C 1
ATOM 629 O O . SER A 1 92 ? -24.409 -1.620 6.715 1.00 80.38 92 SER A O 1
ATOM 631 N N . VAL A 1 93 ? -25.275 -1.438 4.657 1.00 85.75 93 VAL A N 1
ATOM 632 C CA . VAL A 1 93 ? -26.391 -2.370 4.902 1.00 85.75 93 VAL A CA 1
ATOM 633 C C . VAL A 1 93 ? -25.879 -3.763 5.273 1.00 85.75 93 VAL A C 1
A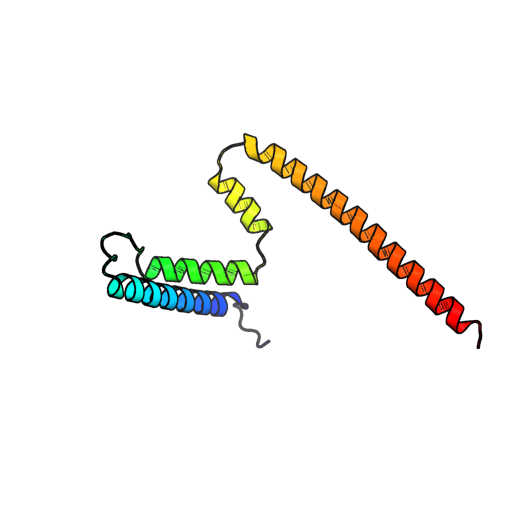TOM 635 O O . VAL A 1 93 ? -26.418 -4.416 6.164 1.00 85.75 93 VAL A O 1
ATOM 638 N N . VAL A 1 94 ? -24.823 -4.236 4.608 1.00 86.12 94 VAL A N 1
ATOM 639 C CA . VAL A 1 94 ? -24.193 -5.517 4.95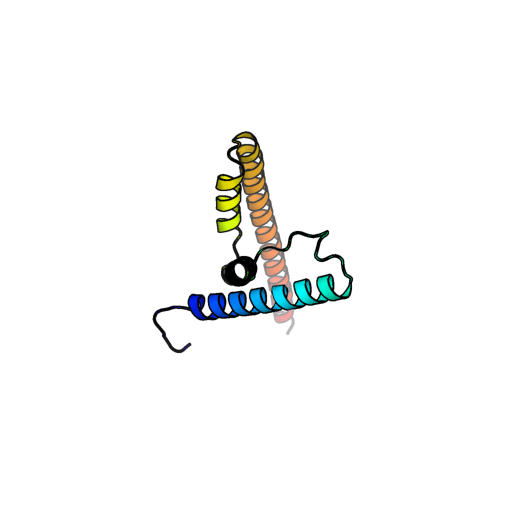1 1.00 86.12 94 VAL A CA 1
ATOM 640 C C . VAL A 1 94 ? -23.546 -5.464 6.337 1.00 86.12 94 VAL A C 1
ATOM 642 O O . VAL A 1 94 ? -23.630 -6.450 7.069 1.00 86.12 94 VAL A O 1
ATOM 645 N N . GLY A 1 95 ? -22.938 -4.334 6.705 1.00 82.62 95 GLY A N 1
ATOM 646 C CA . GLY A 1 95 ? -22.411 -4.086 8.046 1.00 82.62 95 GLY A CA 1
ATOM 647 C C . GLY A 1 95 ? -23.495 -4.196 9.116 1.00 82.62 95 GLY A C 1
ATOM 648 O O . GLY A 1 95 ? -23.352 -4.999 10.035 1.00 82.62 95 GLY A O 1
ATOM 649 N N . ASP A 1 96 ? -24.612 -3.493 8.931 1.00 85.50 96 ASP A N 1
ATOM 650 C CA . ASP A 1 96 ? -25.731 -3.485 9.881 1.00 85.50 96 ASP A CA 1
ATOM 651 C C . ASP A 1 96 ? -26.333 -4.892 10.061 1.00 85.50 96 ASP A C 1
ATOM 653 O O . ASP A 1 96 ? -26.551 -5.362 11.177 1.00 85.50 96 ASP A O 1
ATOM 657 N N . VAL A 1 97 ? -2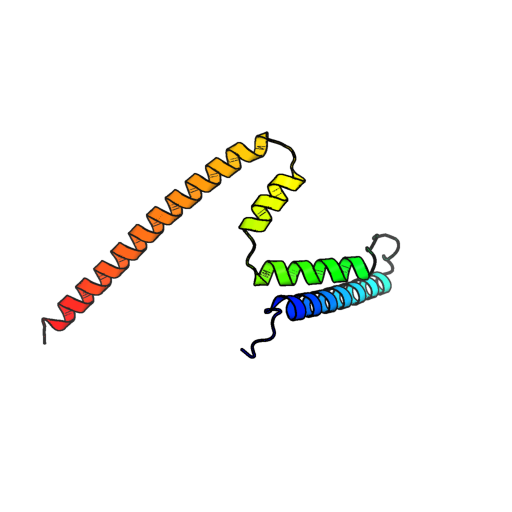6.527 -5.636 8.963 1.00 86.44 97 VAL A N 1
ATOM 658 C CA . VAL A 1 97 ? -27.045 -7.018 9.013 1.00 86.44 97 VAL A CA 1
ATOM 659 C C . VAL A 1 97 ? -26.082 -7.967 9.732 1.00 86.44 97 VAL A C 1
ATOM 661 O O . VAL A 1 97 ? -26.510 -8.949 10.355 1.00 86.44 97 VAL A O 1
ATOM 664 N N . LEU A 1 98 ? -24.776 -7.728 9.607 1.00 88.69 98 LEU A N 1
ATOM 665 C CA . LEU A 1 98 ? -23.766 -8.541 10.266 1.00 88.69 98 LEU A CA 1
ATOM 666 C C . LEU A 1 98 ? -23.743 -8.273 11.772 1.00 88.69 98 LEU A C 1
ATOM 668 O O . LEU A 1 98 ? -23.736 -9.239 12.538 1.00 88.69 98 LEU A O 1
ATOM 672 N N . ASP A 1 99 ? -23.807 -7.008 12.183 1.00 85.75 99 ASP A N 1
ATOM 673 C CA . ASP A 1 99 ? -23.860 -6.622 13.595 1.00 85.75 99 ASP A CA 1
ATOM 674 C C . ASP A 1 99 ? -25.106 -7.203 14.284 1.00 85.75 99 ASP A C 1
ATOM 676 O O . ASP A 1 99 ? -24.975 -7.883 15.306 1.00 85.75 99 ASP A O 1
ATOM 680 N N . ASP A 1 100 ? -26.280 -7.131 13.649 1.00 83.00 100 ASP A N 1
ATOM 681 C CA . ASP A 1 100 ? -27.522 -7.745 14.149 1.00 83.00 100 ASP A CA 1
ATOM 682 C C . ASP A 1 100 ? -27.413 -9.269 14.351 1.00 83.00 100 ASP A C 1
ATOM 684 O O . ASP A 1 100 ? -27.987 -9.860 15.276 1.00 83.00 100 ASP A O 1
ATOM 688 N N . LYS A 1 101 ? -26.703 -9.966 13.453 1.00 77.81 101 LYS A N 1
ATOM 689 C CA . LYS A 1 101 ? -26.473 -11.416 13.581 1.00 77.81 101 LYS A CA 1
ATOM 690 C C . LYS A 1 101 ? -25.494 -11.734 14.700 1.00 77.81 101 LYS A C 1
ATOM 692 O O . LYS A 1 101 ? -25.687 -12.725 15.412 1.00 77.81 101 LYS A O 1
ATOM 697 N N . VAL A 1 102 ? -24.450 -10.924 14.841 1.00 84.44 102 VAL A N 1
ATOM 698 C CA . VAL A 1 102 ? -23.461 -11.068 15.908 1.00 84.44 102 VAL A CA 1
ATOM 699 C C . VAL A 1 102 ? -24.128 -10.858 17.264 1.00 84.44 102 VAL A C 1
ATOM 701 O O . VAL A 1 102 ? -23.905 -11.657 18.175 1.00 84.44 102 VAL A O 1
ATOM 704 N N . GLU A 1 103 ? -24.990 -9.853 17.391 1.00 84.06 103 GLU A N 1
ATOM 705 C CA . GLU A 1 103 ? -25.676 -9.530 18.640 1.00 84.06 103 GLU A CA 1
ATOM 706 C C . GLU A 1 103 ? -26.673 -10.623 19.045 1.00 84.06 103 GLU A C 1
ATOM 708 O O . GLU A 1 103 ? -26.573 -11.163 20.149 1.00 84.06 103 GLU A O 1
ATOM 713 N N . ARG A 1 104 ? -27.505 -11.112 18.111 1.00 77.75 104 ARG A N 1
ATOM 714 C CA . ARG A 1 104 ? -28.366 -12.286 18.364 1.00 77.75 104 ARG A CA 1
ATOM 715 C C . ARG A 1 104 ? -27.581 -13.542 18.730 1.00 77.75 104 ARG A C 1
ATOM 717 O O . ARG A 1 104 ? -28.029 -14.338 19.556 1.00 77.75 104 ARG A O 1
ATOM 724 N N . SER A 1 105 ? -26.409 -13.759 18.130 1.00 75.44 105 SER A N 1
ATOM 725 C CA . SER A 1 105 ? -25.563 -14.896 18.503 1.00 75.44 105 SER A CA 1
ATOM 726 C C . SER A 1 105 ? -24.966 -14.741 19.903 1.00 75.44 105 SER A C 1
ATOM 728 O O . SER A 1 105 ? -24.711 -15.763 20.547 1.00 75.44 105 SER A O 1
ATOM 730 N N . LYS A 1 106 ? -24.703 -13.512 20.364 1.00 75.44 106 LYS A N 1
ATOM 731 C CA . LYS A 1 106 ? -24.225 -13.238 21.726 1.00 75.44 106 LYS A CA 1
ATOM 732 C C . LYS A 1 106 ? -25.334 -13.454 22.750 1.00 75.44 106 LYS A C 1
ATOM 734 O O . LYS A 1 106 ? -25.091 -14.127 23.748 1.00 75.44 106 LYS A O 1
ATOM 739 N N . GLU A 1 107 ? -26.543 -12.978 22.477 1.00 78.12 107 GLU A N 1
ATOM 740 C CA . GLU A 1 107 ? -27.702 -13.154 23.361 1.00 78.12 107 GLU A CA 1
ATOM 741 C C . GLU A 1 107 ? -28.058 -14.639 23.537 1.00 78.12 107 GLU A C 1
ATOM 743 O O . GLU A 1 107 ? -28.149 -15.136 24.656 1.00 78.12 107 GLU A O 1
ATOM 748 N N . ARG A 1 108 ? -28.062 -15.411 22.442 1.00 75.44 108 ARG A N 1
ATOM 749 C CA . ARG A 1 108 ? -28.307 -16.864 22.478 1.00 75.44 108 ARG A CA 1
ATOM 750 C C . ARG A 1 108 ? -27.241 -17.658 23.242 1.00 75.44 108 ARG A C 1
ATOM 752 O O . ARG A 1 108 ? -27.515 -18.758 23.723 1.00 75.44 108 ARG A O 1
ATOM 759 N N . ARG A 1 109 ? -26.005 -17.147 23.303 1.00 74.62 109 ARG A N 1
ATOM 760 C CA . ARG A 1 109 ? -24.950 -17.715 24.159 1.00 74.62 109 ARG A CA 1
ATOM 761 C C . ARG A 1 109 ? -25.230 -17.390 25.621 1.00 74.62 109 ARG A C 1
ATOM 763 O O . ARG A 1 109 ? -25.184 -18.296 26.440 1.00 74.62 109 ARG A O 1
ATOM 770 N N . ARG A 1 110 ? -25.595 -16.142 25.912 1.00 75.56 110 ARG A N 1
ATOM 771 C CA . ARG A 1 110 ? -25.880 -15.667 27.267 1.00 75.56 110 ARG A CA 1
ATOM 772 C C . ARG A 1 110 ? -27.060 -16.399 27.911 1.00 75.56 110 ARG A C 1
ATOM 774 O O . ARG A 1 110 ? -26.953 -16.769 29.073 1.00 75.56 110 ARG A O 1
ATOM 781 N N . ASP A 1 111 ? -28.121 -16.683 27.157 1.00 77.88 111 ASP A N 1
ATOM 782 C CA . ASP A 1 111 ? -29.267 -17.465 27.646 1.00 77.88 111 ASP A CA 1
ATOM 783 C C . ASP A 1 111 ? -28.898 -18.917 27.953 1.00 77.88 111 ASP A C 1
ATOM 785 O O . ASP A 1 111 ? -29.294 -19.461 28.980 1.00 77.88 111 ASP A O 1
ATOM 789 N N . ARG A 1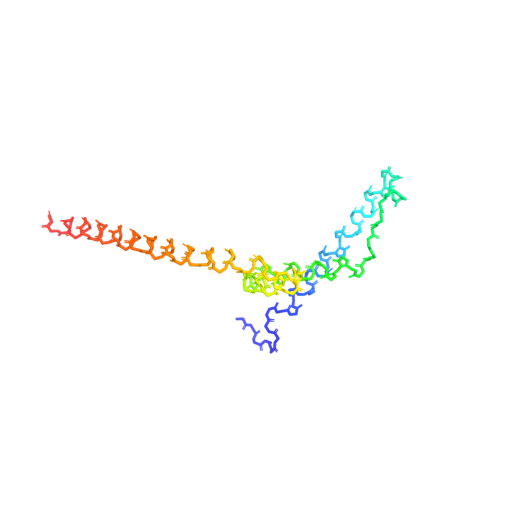 112 ? -28.094 -19.553 27.093 1.00 73.88 112 ARG A N 1
ATOM 790 C CA . ARG A 1 112 ? -27.609 -20.918 27.340 1.00 73.88 112 ARG A CA 1
ATOM 791 C C . ARG A 1 112 ? -26.738 -20.981 28.593 1.00 73.88 112 ARG A C 1
ATOM 793 O O . ARG A 1 112 ? -26.842 -21.932 29.362 1.00 73.88 112 ARG A O 1
ATOM 800 N N . ASP A 1 113 ? -25.898 -19.970 28.784 1.00 78.75 113 ASP A N 1
ATOM 801 C CA . ASP A 1 113 ? -25.039 -19.883 29.955 1.00 78.75 113 ASP A CA 1
ATOM 802 C C . ASP A 1 113 ? -25.890 -19.613 31.213 1.00 78.75 113 ASP A C 1
ATOM 804 O O . ASP A 1 113 ? -25.652 -20.243 32.234 1.00 78.75 113 ASP A O 1
ATOM 808 N N . ALA A 1 114 ? -26.936 -18.778 31.135 1.00 74.12 114 ALA A N 1
ATOM 809 C CA . ALA A 1 114 ? -27.861 -18.504 32.241 1.00 74.12 114 ALA A CA 1
ATOM 810 C C . ALA A 1 114 ? -28.700 -19.726 32.663 1.00 74.12 114 ALA A C 1
ATOM 812 O O . ALA A 1 114 ? -28.872 -19.952 33.858 1.00 74.12 114 ALA A O 1
ATOM 813 N N . VAL A 1 115 ? -29.175 -20.536 31.708 1.00 72.25 115 VAL A N 1
ATOM 814 C CA . VAL A 1 115 ? -29.882 -21.800 31.995 1.00 72.25 115 VAL A CA 1
ATOM 815 C C . VAL A 1 115 ? -28.967 -22.774 32.746 1.00 72.25 115 VAL A C 1
ATOM 817 O O . VAL A 1 115 ? -29.386 -23.362 33.734 1.00 72.25 115 VAL A O 1
ATOM 820 N N . SER A 1 116 ? -27.687 -22.861 32.368 1.00 70.31 116 SER A N 1
ATOM 821 C CA . SER A 1 116 ? -26.708 -23.740 33.026 1.00 70.31 116 SER A CA 1
ATOM 822 C C . SER A 1 116 ? -26.405 -23.389 34.495 1.00 70.31 116 SER A C 1
ATOM 824 O O . SER A 1 116 ? -25.859 -24.240 35.197 1.00 70.31 116 SER A O 1
ATOM 826 N N . TRP A 1 117 ? -26.703 -22.168 34.958 1.00 68.88 117 TRP A N 1
ATOM 827 C CA . TRP A 1 117 ? -26.529 -21.747 36.360 1.00 68.88 117 TRP A CA 1
ATOM 828 C C . TRP A 1 117 ? -27.766 -22.002 37.232 1.00 68.88 117 TRP A C 1
ATOM 830 O O . TRP A 1 117 ? -27.647 -21.965 38.451 1.00 68.88 117 TRP A O 1
ATOM 840 N N . GLY A 1 118 ? -28.941 -22.227 36.632 1.00 64.75 118 GLY A N 1
ATOM 841 C CA . GLY A 1 118 ? -30.193 -22.482 37.358 1.00 64.75 118 GLY A CA 1
ATOM 842 C C . GLY A 1 118 ? -30.391 -23.938 37.790 1.00 64.75 118 GLY A C 1
ATOM 843 O O . GLY A 1 118 ? -31.291 -24.214 38.578 1.00 64.75 118 GLY A O 1
ATOM 844 N N . ASP A 1 119 ? -29.551 -24.844 37.286 1.00 65.12 119 ASP A N 1
ATOM 845 C CA . ASP A 1 119 ? -29.643 -26.292 37.500 1.00 65.12 119 ASP A CA 1
ATOM 846 C C . ASP A 1 119 ? -28.666 -26.822 38.584 1.00 65.12 119 ASP A C 1
ATOM 848 O O . ASP A 1 119 ? -28.485 -28.037 38.703 1.00 65.12 119 ASP A O 1
ATOM 852 N N . GLN A 1 120 ? -28.021 -25.939 39.363 1.00 57.44 120 GLN A N 1
ATOM 853 C CA . GLN A 1 120 ? -27.135 -26.268 40.501 1.00 57.44 120 GLN A CA 1
ATOM 854 C C . GLN A 1 120 ? -27.688 -25.706 41.811 1.00 57.44 120 GLN A C 1
ATOM 856 O O . GLN A 1 120 ? -27.538 -26.401 42.841 1.00 57.44 120 GLN A O 1
#

Sequence (120 aa):
GSGLVGGPFAPSLFLGGVAGGIFHNVVSGALGAVGVTSAFAIADLPAHAMVGAASVLAGLFRAPLTASLLLFELTRDYAVLLPFMASGVVASVVGDVLDDKVERSKERRRDRDAVSWGDQ

Secondary structure (DSSP, 8-state):
----TTTTHHHHHHHHHHHHHHHHHHHHHHHHHHT-TTTS-PPPHHHHHHHHHHHHHHHHHT-HHHHHHHHHHHH--HHHHHHHHHHHHHHHHHHHHHHHHHHHHHHHHHHHHHHHHHT-

Organism: NCBI:txid265563

Radius of gyration: 24.61 Å; chains: 1; bounding box: 53×41×62 Å

pLDDT: mean 77.27, std 12.55, range [53.69, 96.88]

InterPro domains:
  IPR001807 Chloride channel [PF00654] (1-95)
  IPR001807 Chloride channel [PR00762] (4-24)
  IPR001807 Chloride channel [PR00762] (46-62)
  IPR001807 Chloride channel [PR00762] (64-83)
  IPR014743 Chloride channel, core [SSF81340] (1-98)
  IPR050368 Voltage-gated ClC-type chloride channel [PTHR43427] (1-111)

Foldseek 3Di:
DPDDVPPCLVVLLVVQLVVLLVVLVVVCVVCVVVVCNVVDDDDDSNVSSNVRSVVSVCVVVVDPPVVVVVCCVPPVDVVVVVVVVVVVVVVVVVVVVVVVVVVVVVVVVVVVVVVVVVVD